Protein AF-A0A9D4PTU8-F1 (afdb_monomer_lite)

Secondary structure (DSSP, 8-state):
-PPPHHHHHHHHHHHHHHHHHHHHHHHHHHHHHHHT--S-THHHHHHHHHHHHHHHHHHHHHHHHGGGS-----PPPPPPP---SSSPPPPHHHHHHHHT-GGGS------HHHHHHHHHHHHHHS-HHHHHHHHHHHHHHHHHHHHHHHHHHHHHHHHHHHHTT------

Structure (mmCIF, N/CA/C/O backbone):
data_AF-A0A9D4PTU8-F1
#
_entry.id   AF-A0A9D4PTU8-F1
#
loop_
_atom_site.group_PDB
_atom_site.id
_atom_site.type_symbol
_atom_site.label_atom_id
_atom_site.label_alt_id
_atom_site.label_comp_id
_atom_site.label_asym_id
_atom_site.label_entity_id
_atom_site.label_seq_id
_atom_site.pdbx_PDB_ins_code
_atom_site.Cartn_x
_atom_site.Cartn_y
_atom_site.Cartn_z
_atom_site.occupancy
_atom_site.B_iso_or_equiv
_atom_site.auth_seq_id
_atom_site.auth_comp_id
_atom_site.auth_asym_id
_atom_site.auth_atom_id
_atom_site.pdbx_PDB_model_num
ATOM 1 N N . MET A 1 1 ? 5.709 -5.882 26.040 1.00 72.62 1 MET A N 1
ATOM 2 C CA . MET A 1 1 ? 4.419 -5.420 25.478 1.00 72.62 1 MET A CA 1
ATOM 3 C C . MET A 1 1 ? 4.180 -6.126 24.149 1.00 72.62 1 MET A C 1
ATOM 5 O O . MET A 1 1 ? 5.014 -5.987 23.265 1.00 72.62 1 MET A O 1
ATOM 9 N N . GLN A 1 2 ? 3.115 -6.921 24.002 1.00 77.25 2 GLN A N 1
ATOM 10 C CA . GLN A 1 2 ? 2.772 -7.524 22.704 1.00 77.25 2 GLN A CA 1
ATOM 11 C C . GLN A 1 2 ? 1.903 -6.552 21.884 1.00 77.25 2 GLN A C 1
ATOM 13 O O . GLN A 1 2 ? 0.971 -5.969 22.442 1.00 77.25 2 GLN A O 1
ATOM 18 N N . PRO A 1 3 ? 2.185 -6.347 20.584 1.00 81.12 3 PRO A N 1
ATOM 19 C CA . PRO A 1 3 ? 1.407 -5.442 19.745 1.00 81.12 3 PRO A CA 1
ATOM 20 C C . PRO A 1 3 ? -0.023 -5.956 19.554 1.00 81.12 3 PRO A C 1
ATOM 22 O O . PRO A 1 3 ? -0.264 -7.154 19.401 1.00 81.12 3 PRO A O 1
ATOM 25 N N . THR A 1 4 ? -0.990 -5.038 19.516 1.00 82.69 4 THR A N 1
ATOM 26 C CA . THR A 1 4 ? -2.383 -5.401 19.230 1.00 82.69 4 THR A CA 1
ATOM 27 C C . THR A 1 4 ? -2.529 -5.890 17.786 1.00 82.69 4 THR A C 1
ATOM 29 O O . THR A 1 4 ? -1.869 -5.401 16.869 1.00 82.69 4 THR A O 1
ATOM 32 N N . VAL A 1 5 ? -3.465 -6.811 17.536 1.00 77.12 5 VAL A N 1
ATOM 33 C CA . VAL A 1 5 ? -3.723 -7.365 16.188 1.00 77.12 5 VAL A CA 1
ATOM 34 C C . VAL A 1 5 ? -4.048 -6.268 15.162 1.00 77.12 5 VAL A C 1
ATOM 36 O O . VAL A 1 5 ? -3.687 -6.364 13.985 1.00 77.12 5 VAL A O 1
ATOM 39 N N . GLY A 1 6 ? -4.736 -5.208 15.597 1.00 76.38 6 GLY A N 1
ATOM 40 C CA . GLY A 1 6 ? -5.038 -4.047 14.759 1.00 76.38 6 GLY A CA 1
ATOM 41 C C . GLY A 1 6 ? -3.778 -3.297 14.328 1.00 76.38 6 GLY A C 1
ATOM 42 O O . GLY A 1 6 ? -3.645 -2.965 13.147 1.00 76.38 6 GLY A O 1
ATOM 43 N N . HIS A 1 7 ? -2.844 -3.095 15.260 1.00 78.38 7 HIS A N 1
ATOM 44 C CA . HIS A 1 7 ? -1.547 -2.488 14.989 1.00 78.38 7 HIS A CA 1
ATOM 45 C C . HIS A 1 7 ? -0.739 -3.341 14.004 1.00 78.38 7 HIS A C 1
ATOM 47 O O . HIS A 1 7 ? -0.343 -2.840 12.955 1.00 78.38 7 HIS A O 1
ATOM 53 N N . THR A 1 8 ? -0.622 -4.651 14.241 1.00 81.31 8 THR A N 1
ATOM 54 C CA . THR A 1 8 ? 0.068 -5.574 13.325 1.00 81.31 8 THR A CA 1
ATOM 55 C C . THR A 1 8 ? -0.488 -5.504 11.903 1.00 81.31 8 THR A C 1
ATOM 57 O O . THR A 1 8 ? 0.277 -5.385 10.953 1.00 81.31 8 THR A O 1
ATOM 60 N N . ARG A 1 9 ? -1.815 -5.511 11.714 1.00 79.06 9 ARG A N 1
ATOM 61 C CA . ARG A 1 9 ? -2.430 -5.402 10.374 1.00 79.06 9 ARG A CA 1
ATOM 62 C C . ARG A 1 9 ? -2.140 -4.079 9.685 1.00 79.06 9 ARG A C 1
ATOM 64 O O . ARG A 1 9 ? -2.027 -4.037 8.461 1.00 79.06 9 ARG A O 1
ATOM 71 N N . ARG A 1 10 ? -2.115 -2.986 10.448 1.00 82.88 10 ARG A N 1
ATOM 72 C CA . ARG A 1 10 ? -1.738 -1.676 9.918 1.00 82.88 10 ARG A CA 1
ATOM 73 C C . ARG A 1 10 ? -0.292 -1.725 9.436 1.00 82.88 10 ARG A C 1
ATOM 75 O O . ARG A 1 10 ? -0.055 -1.380 8.288 1.00 82.88 10 ARG A O 1
ATOM 82 N N . VAL A 1 11 ? 0.612 -2.254 10.256 1.00 84.06 11 VAL A N 1
ATOM 83 C CA . VAL A 1 11 ? 2.026 -2.436 9.906 1.00 84.06 11 VAL A CA 1
ATOM 84 C C . VAL A 1 11 ? 2.188 -3.334 8.674 1.00 84.06 11 VAL A C 1
ATOM 86 O O . VAL A 1 11 ? 2.863 -2.940 7.738 1.00 84.06 11 VAL A O 1
ATOM 89 N N . CYS A 1 12 ? 1.491 -4.471 8.585 1.00 85.00 12 CYS A N 1
ATOM 90 C CA . CYS A 1 12 ? 1.542 -5.350 7.407 1.00 85.00 12 CYS A CA 1
ATOM 91 C C . CYS A 1 12 ? 1.089 -4.636 6.126 1.00 85.00 12 CYS A C 1
ATOM 93 O O . CYS A 1 12 ? 1.689 -4.816 5.072 1.00 85.00 12 CYS A O 1
ATOM 95 N N . ARG A 1 13 ? 0.021 -3.828 6.207 1.00 85.81 13 ARG A N 1
ATOM 96 C CA . ARG A 1 13 ? -0.439 -3.021 5.069 1.00 85.81 13 ARG A CA 1
ATOM 97 C C . ARG A 1 13 ? 0.587 -1.965 4.679 1.00 85.81 13 ARG A C 1
ATOM 99 O O . ARG A 1 13 ? 0.811 -1.800 3.491 1.00 85.81 13 ARG A O 1
ATOM 106 N N . ILE A 1 14 ? 1.208 -1.301 5.654 1.00 86.06 14 ILE A N 1
ATOM 107 C CA . ILE A 1 14 ? 2.283 -0.332 5.409 1.00 86.06 14 ILE A CA 1
ATOM 108 C C . ILE A 1 14 ? 3.448 -1.024 4.700 1.00 86.06 14 ILE A C 1
ATOM 110 O O . ILE A 1 14 ? 3.813 -0.597 3.617 1.00 86.06 14 ILE A O 1
ATOM 114 N N . ILE A 1 15 ? 3.942 -2.144 5.235 1.00 85.75 15 ILE A N 1
ATOM 115 C CA . ILE A 1 15 ? 5.048 -2.908 4.638 1.00 85.75 15 ILE A CA 1
ATOM 116 C C . ILE A 1 15 ? 4.702 -3.362 3.216 1.00 85.75 15 ILE A C 1
ATOM 118 O O . ILE A 1 15 ? 5.523 -3.235 2.315 1.00 85.75 15 ILE A O 1
ATOM 122 N N . ARG A 1 16 ? 3.484 -3.870 2.978 1.00 89.00 16 ARG A N 1
ATOM 123 C CA . ARG A 1 16 ? 3.066 -4.280 1.628 1.00 89.00 16 ARG A CA 1
ATOM 124 C C . ARG A 1 16 ? 3.000 -3.094 0.668 1.00 89.00 16 ARG A C 1
ATOM 126 O O . ARG A 1 16 ? 3.432 -3.222 -0.473 1.00 89.00 16 ARG A O 1
ATOM 133 N N . SER A 1 17 ? 2.439 -1.969 1.104 1.00 90.00 17 SER A N 1
ATOM 134 C CA . SER A 1 17 ? 2.387 -0.750 0.293 1.00 90.00 17 SER A CA 1
ATOM 135 C C . SER A 1 17 ? 3.787 -0.239 -0.034 1.00 90.00 17 SER A C 1
ATOM 137 O O . SER A 1 17 ? 4.033 0.106 -1.184 1.00 90.00 17 SER A O 1
ATOM 139 N N . GLU A 1 18 ? 4.691 -0.263 0.942 1.00 89.62 18 GLU A N 1
ATOM 140 C CA . GLU A 1 18 ? 6.086 0.149 0.792 1.00 89.62 18 GLU A CA 1
ATOM 141 C C . GLU A 1 18 ? 6.828 -0.747 -0.200 1.00 89.62 18 GLU A C 1
ATOM 143 O O . GLU A 1 18 ? 7.437 -0.267 -1.148 1.00 89.62 18 GLU A O 1
ATOM 148 N N . LEU A 1 19 ? 6.677 -2.066 -0.072 1.00 88.19 19 LEU A N 1
ATOM 149 C CA . LEU A 1 19 ? 7.255 -3.026 -1.009 1.00 88.19 19 LEU A CA 1
ATOM 150 C C . LEU A 1 19 ? 6.762 -2.788 -2.446 1.00 88.19 19 LEU A C 1
ATOM 152 O O . LEU A 1 19 ? 7.547 -2.788 -3.392 1.00 88.19 19 LEU A O 1
ATOM 156 N N . LEU A 1 20 ? 5.458 -2.556 -2.629 1.00 89.06 20 LEU A N 1
ATOM 157 C CA . LEU A 1 20 ? 4.896 -2.249 -3.948 1.00 89.06 20 LEU A CA 1
ATOM 158 C C . LEU A 1 20 ? 5.373 -0.899 -4.488 1.00 89.06 20 LEU A C 1
ATOM 160 O O . LEU A 1 20 ? 5.488 -0.738 -5.703 1.00 89.06 20 LEU A O 1
ATOM 164 N N . TRP A 1 21 ? 5.607 0.074 -3.612 1.00 94.19 21 TRP A N 1
ATOM 165 C CA . TRP A 1 21 ? 6.172 1.362 -3.983 1.00 94.19 21 TRP A CA 1
ATOM 166 C C . TRP A 1 21 ? 7.623 1.199 -4.459 1.00 94.19 21 TRP A C 1
ATOM 168 O O . TRP A 1 21 ? 7.938 1.629 -5.567 1.00 94.19 21 TRP A O 1
ATOM 178 N N . GLN A 1 22 ? 8.450 0.442 -3.733 1.00 88.56 22 GLN A N 1
ATOM 179 C CA . GLN A 1 22 ? 9.823 0.114 -4.136 1.00 88.56 22 GLN A CA 1
ATOM 180 C C . GLN A 1 22 ? 9.882 -0.566 -5.512 1.00 88.56 22 GLN A C 1
ATOM 182 O O . GLN A 1 22 ? 10.710 -0.204 -6.347 1.00 88.56 22 GLN A O 1
ATOM 187 N N . VAL A 1 23 ? 8.969 -1.505 -5.794 1.00 91.12 23 VAL A N 1
ATOM 188 C CA . VAL A 1 23 ? 8.867 -2.149 -7.117 1.00 91.12 23 VAL A CA 1
ATOM 189 C C . VAL A 1 23 ? 8.557 -1.135 -8.218 1.00 91.12 23 VAL A C 1
ATOM 191 O O . VAL A 1 23 ? 9.156 -1.202 -9.291 1.00 91.12 23 VAL A O 1
ATOM 194 N N . ARG A 1 24 ? 7.642 -0.184 -7.984 1.00 94.31 24 ARG A N 1
ATOM 195 C CA . ARG A 1 24 ? 7.340 0.872 -8.968 1.00 94.31 24 ARG A CA 1
ATOM 196 C C . ARG A 1 24 ? 8.554 1.753 -9.217 1.00 94.31 24 ARG A C 1
ATOM 198 O O . ARG A 1 24 ? 8.937 1.912 -10.369 1.00 94.31 24 ARG A O 1
ATOM 205 N N . CYS A 1 25 ? 9.203 2.226 -8.155 1.00 91.62 25 CYS A N 1
ATOM 206 C CA . CYS A 1 25 ? 10.420 3.019 -8.276 1.00 91.62 25 CYS A CA 1
ATOM 207 C C . CYS A 1 25 ? 11.492 2.266 -9.061 1.00 91.62 25 CYS A C 1
ATOM 209 O O . CYS A 1 25 ? 12.077 2.826 -9.983 1.00 91.62 25 CYS A O 1
ATOM 211 N N . PHE A 1 26 ? 11.722 0.987 -8.769 1.00 89.31 26 PHE A N 1
ATOM 212 C CA . PHE A 1 26 ? 12.659 0.167 -9.533 1.00 89.31 26 PHE A CA 1
ATOM 213 C C . PHE A 1 26 ? 12.295 0.105 -11.026 1.00 89.31 26 PHE A C 1
ATOM 215 O O . PHE A 1 26 ? 13.160 0.303 -11.878 1.00 89.31 26 PHE A O 1
ATOM 222 N N . LYS A 1 27 ? 11.016 -0.097 -11.362 1.00 93.00 27 LYS A N 1
ATOM 223 C CA . LYS A 1 27 ? 10.540 -0.101 -12.755 1.00 93.00 27 LYS A CA 1
ATOM 224 C C . LYS A 1 27 ? 10.722 1.246 -13.453 1.00 93.00 27 LYS A C 1
ATOM 226 O O . LYS A 1 27 ? 11.040 1.254 -14.643 1.00 93.00 27 LYS A O 1
ATOM 231 N N . ASP A 1 28 ? 10.560 2.356 -12.740 1.00 94.50 28 ASP A N 1
ATOM 232 C CA . ASP A 1 28 ? 10.799 3.699 -13.276 1.00 94.50 28 ASP A CA 1
ATOM 233 C C . ASP A 1 28 ? 12.288 3.919 -13.575 1.00 94.50 28 ASP A C 1
ATOM 235 O O . ASP A 1 28 ? 12.644 4.356 -14.671 1.00 94.50 28 ASP A O 1
ATO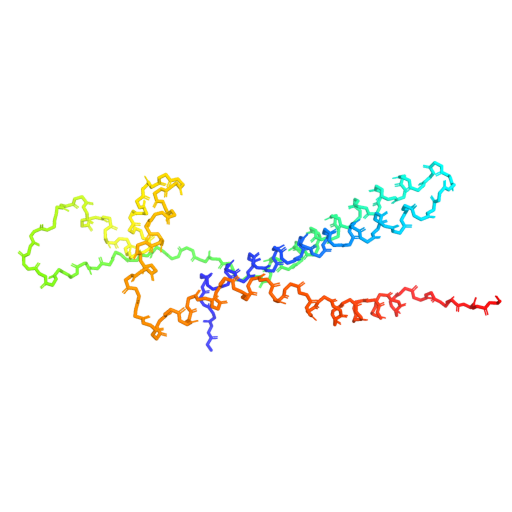M 239 N N . HIS A 1 29 ? 13.177 3.510 -12.665 1.00 90.25 29 HIS A N 1
ATOM 240 C CA . HIS A 1 29 ? 14.624 3.546 -12.899 1.00 90.25 29 HIS A CA 1
ATOM 241 C C . HIS A 1 29 ? 15.032 2.649 -14.072 1.00 90.25 29 HIS A C 1
ATOM 243 O O . HIS A 1 29 ? 15.808 3.073 -14.929 1.00 90.25 29 HIS A O 1
ATOM 249 N N . LEU A 1 30 ? 14.473 1.437 -14.162 1.00 88.31 30 LEU A N 1
ATOM 250 C CA . LEU A 1 30 ? 14.693 0.547 -15.302 1.00 88.31 30 LEU A CA 1
ATOM 251 C C . LEU A 1 30 ? 14.230 1.180 -16.611 1.00 88.31 30 LEU A C 1
ATOM 253 O O . LEU A 1 30 ? 14.930 1.074 -17.616 1.00 88.31 30 LEU A O 1
ATOM 257 N N . ARG A 1 31 ? 13.077 1.854 -16.611 1.00 91.44 31 ARG A N 1
ATOM 258 C CA . ARG A 1 31 ? 12.551 2.543 -17.792 1.00 91.44 31 ARG A CA 1
ATOM 259 C C . ARG A 1 31 ? 13.511 3.637 -18.254 1.00 91.44 31 ARG A C 1
ATOM 261 O O . ARG A 1 31 ? 13.824 3.696 -19.441 1.00 91.44 31 ARG A O 1
ATOM 268 N N . ILE A 1 32 ? 14.020 4.454 -17.330 1.00 90.31 32 ILE A N 1
ATOM 269 C CA . ILE A 1 32 ? 15.016 5.494 -17.629 1.00 90.31 32 ILE A CA 1
ATOM 270 C C . ILE A 1 32 ? 16.304 4.858 -18.165 1.00 90.31 32 ILE A C 1
ATOM 272 O O . ILE A 1 32 ? 16.793 5.267 -19.217 1.00 90.31 32 ILE A O 1
ATOM 276 N N . ALA A 1 33 ? 16.829 3.829 -17.499 1.00 87.94 33 ALA A N 1
ATOM 277 C CA . ALA A 1 33 ? 18.052 3.147 -17.915 1.00 87.94 33 ALA A CA 1
ATOM 278 C C . ALA A 1 33 ? 17.925 2.513 -19.312 1.00 87.94 33 ALA A C 1
ATOM 280 O O . ALA A 1 33 ? 18.825 2.659 -20.138 1.00 87.94 33 ALA A O 1
ATOM 281 N N . CYS A 1 34 ? 16.792 1.869 -19.607 1.00 87.06 34 CYS A N 1
ATOM 282 C CA . CYS A 1 34 ? 16.529 1.271 -20.917 1.00 87.06 34 CYS A CA 1
ATOM 283 C C . CYS A 1 34 ? 16.321 2.332 -22.004 1.00 87.06 34 CYS A C 1
ATOM 285 O O . CYS A 1 34 ? 16.821 2.162 -23.108 1.00 87.06 34 CYS A O 1
ATOM 287 N N . SER A 1 35 ? 15.668 3.457 -21.688 1.00 86.38 35 SER A N 1
ATOM 288 C CA . SER A 1 35 ? 15.443 4.552 -22.649 1.00 86.38 35 SER A CA 1
ATOM 289 C C . SER A 1 35 ? 16.734 5.204 -23.160 1.00 86.38 35 SER A C 1
ATOM 291 O O . SER A 1 35 ? 16.743 5.814 -24.229 1.00 86.38 35 SER A O 1
ATOM 293 N N . ARG A 1 36 ? 17.839 5.063 -22.414 1.00 86.56 36 ARG A N 1
ATOM 294 C CA . ARG A 1 36 ? 19.163 5.561 -22.812 1.00 86.56 36 ARG A CA 1
ATOM 295 C C . ARG A 1 36 ? 19.847 4.666 -23.849 1.00 86.56 36 ARG A C 1
ATOM 297 O O . ARG A 1 36 ? 20.713 5.151 -24.570 1.00 86.56 36 ARG A O 1
ATOM 304 N N . LYS A 1 37 ? 19.460 3.391 -23.960 1.00 81.44 37 LYS A N 1
ATOM 305 C CA . LYS A 1 37 ? 19.966 2.470 -24.986 1.00 81.44 37 LYS A CA 1
ATOM 306 C C . LYS A 1 37 ? 19.122 2.640 -26.251 1.00 81.44 37 LYS A C 1
ATOM 308 O O . LYS A 1 37 ? 18.128 1.949 -26.438 1.00 81.44 37 LYS A O 1
ATOM 313 N N . LYS A 1 38 ? 19.477 3.623 -27.083 1.00 64.06 38 LYS A N 1
ATOM 314 C CA . LYS A 1 38 ? 18.698 4.002 -28.275 1.00 64.06 38 LYS A CA 1
ATOM 315 C C . LYS A 1 38 ? 18.788 3.017 -29.452 1.00 64.06 38 LYS A C 1
ATOM 317 O O . LYS A 1 38 ? 18.010 3.165 -30.387 1.00 64.06 38 LYS A O 1
ATOM 322 N N . GLU A 1 39 ? 19.652 2.003 -29.411 1.00 69.94 39 GLU A N 1
ATOM 323 C CA . GLU A 1 39 ? 19.875 1.098 -30.549 1.00 69.94 39 GLU A CA 1
ATOM 324 C C . GLU A 1 39 ? 19.707 -0.378 -30.152 1.00 69.94 39 GLU A C 1
ATOM 326 O O . GLU A 1 39 ? 20.451 -0.904 -29.327 1.00 69.94 39 GLU A O 1
ATOM 331 N N . GLY A 1 40 ? 18.693 -1.034 -30.734 1.00 71.69 40 GLY A N 1
ATOM 332 C CA . GLY A 1 40 ? 18.420 -2.476 -30.630 1.00 71.69 40 GLY A CA 1
ATOM 333 C C . GLY A 1 40 ? 16.976 -2.805 -30.224 1.00 71.69 40 GLY A C 1
ATOM 334 O O . GLY A 1 40 ? 16.458 -2.249 -29.265 1.00 71.69 40 GLY A O 1
ATOM 335 N N . GLN A 1 41 ? 16.301 -3.732 -30.915 1.00 77.06 41 GLN A N 1
ATOM 336 C CA . GLN A 1 41 ? 14.949 -4.195 -30.535 1.00 77.06 41 GLN A CA 1
ATOM 337 C C . GLN A 1 41 ? 14.916 -4.948 -29.185 1.00 77.06 41 GLN A C 1
ATOM 339 O O . GLN A 1 41 ? 13.853 -5.084 -28.574 1.00 77.06 41 GLN A O 1
ATOM 344 N N . ASP A 1 42 ? 16.070 -5.392 -28.682 1.00 84.69 42 ASP A N 1
ATOM 345 C CA . ASP A 1 42 ? 16.152 -6.282 -27.521 1.00 84.69 42 ASP A CA 1
ATOM 346 C C . ASP A 1 42 ? 15.905 -5.600 -26.167 1.00 84.69 42 ASP A C 1
ATOM 348 O O . ASP A 1 42 ? 15.480 -6.265 -25.219 1.00 84.69 42 ASP A O 1
ATOM 352 N N . TRP A 1 43 ? 16.079 -4.275 -26.044 1.00 87.31 43 TRP A N 1
ATOM 353 C CA . TRP A 1 43 ? 15.914 -3.599 -24.745 1.00 87.31 43 TRP A CA 1
ATOM 354 C C . TRP A 1 43 ? 14.484 -3.711 -24.208 1.00 87.31 43 TRP A C 1
ATOM 356 O O . TRP A 1 43 ? 14.283 -3.825 -22.998 1.00 87.31 43 TRP A O 1
ATOM 366 N N . HIS A 1 44 ? 13.482 -3.716 -25.093 1.00 89.06 44 HIS A N 1
ATOM 367 C CA . HIS A 1 44 ? 12.082 -3.822 -24.690 1.00 89.06 44 HIS A CA 1
ATOM 368 C C . HIS A 1 44 ? 11.781 -5.212 -24.112 1.00 89.06 44 HIS A C 1
ATOM 370 O O . HIS A 1 44 ? 11.020 -5.343 -23.147 1.00 89.06 44 HIS A O 1
ATOM 376 N N . ARG A 1 45 ? 12.412 -6.256 -24.667 1.00 90.75 45 ARG A N 1
ATOM 377 C CA . ARG A 1 45 ? 12.321 -7.622 -24.144 1.00 90.75 45 ARG A CA 1
ATOM 378 C C . ARG A 1 45 ? 12.975 -7.716 -22.768 1.00 90.75 45 ARG A C 1
ATOM 380 O O . ARG A 1 45 ? 12.311 -8.156 -21.831 1.00 90.75 45 ARG A O 1
ATOM 387 N N . SER A 1 46 ? 14.211 -7.232 -22.623 1.00 89.62 46 SER A N 1
ATOM 388 C CA . SER A 1 46 ? 14.920 -7.237 -21.336 1.00 89.62 46 SER A CA 1
ATOM 389 C C . SER A 1 46 ? 14.179 -6.437 -20.262 1.00 89.62 46 SER A C 1
ATOM 391 O O . SER A 1 46 ? 14.016 -6.919 -19.145 1.00 89.62 46 SER A O 1
ATOM 393 N N . TYR A 1 47 ? 13.645 -5.258 -20.601 1.00 92.50 47 TYR A N 1
ATOM 394 C CA . TYR A 1 47 ? 12.825 -4.456 -19.689 1.00 92.50 47 TYR A CA 1
ATOM 395 C C . TYR A 1 47 ? 11.608 -5.238 -19.186 1.00 92.50 47 TYR A C 1
ATOM 397 O O . TYR A 1 47 ? 11.372 -5.313 -17.979 1.00 92.50 47 TYR A O 1
ATOM 405 N N . ARG A 1 48 ? 10.850 -5.867 -20.096 1.00 94.56 48 ARG A N 1
ATOM 406 C CA . ARG A 1 48 ? 9.667 -6.658 -19.735 1.00 94.56 48 ARG A CA 1
ATOM 407 C C . ARG A 1 48 ? 10.036 -7.851 -18.850 1.00 94.56 48 ARG A C 1
ATOM 409 O O . ARG A 1 48 ? 9.325 -8.121 -17.881 1.00 94.56 48 ARG A O 1
ATOM 416 N N . GLU A 1 49 ? 11.127 -8.546 -19.161 1.00 95.19 49 GLU A N 1
ATOM 417 C CA . GLU A 1 49 ? 11.636 -9.653 -18.348 1.00 95.19 49 GLU A CA 1
ATOM 418 C C . GLU A 1 49 ? 12.028 -9.175 -16.940 1.00 95.19 49 GLU A C 1
ATOM 420 O O . GLU A 1 49 ? 11.579 -9.759 -15.956 1.00 95.19 49 GLU A O 1
ATOM 425 N N . TRP A 1 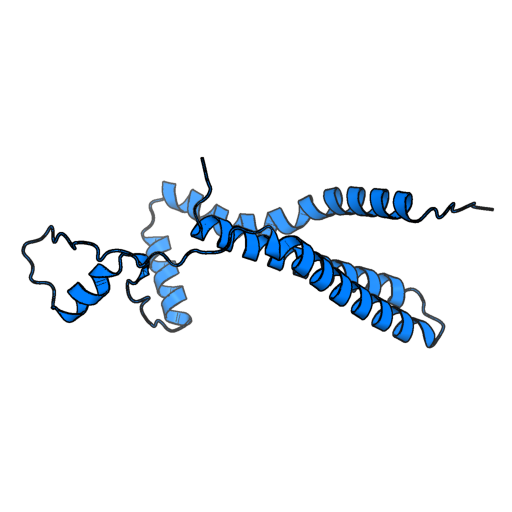50 ? 12.746 -8.057 -16.807 1.00 93.44 50 TRP A N 1
ATOM 426 C CA . TRP A 1 50 ? 13.100 -7.488 -15.500 1.00 93.44 50 TRP A CA 1
ATOM 427 C C . TRP A 1 50 ? 11.891 -6.984 -14.704 1.00 93.44 50 TRP A C 1
ATOM 429 O O . TRP A 1 50 ? 11.825 -7.167 -13.484 1.00 93.44 50 TRP A O 1
ATOM 439 N N . CYS A 1 51 ? 10.890 -6.398 -15.366 1.00 94.69 51 CYS A N 1
ATOM 440 C CA . CYS A 1 51 ? 9.625 -6.052 -14.718 1.00 94.69 51 CYS A CA 1
ATOM 441 C C . CYS A 1 51 ? 8.919 -7.299 -14.173 1.00 94.69 51 CYS A C 1
ATOM 443 O O . CYS A 1 51 ? 8.469 -7.291 -13.031 1.00 94.69 51 CYS A O 1
ATOM 445 N N . LYS A 1 52 ? 8.874 -8.385 -14.952 1.00 96.44 52 LYS A N 1
ATOM 446 C CA . LYS A 1 52 ? 8.278 -9.654 -14.518 1.00 96.44 52 LYS A CA 1
ATOM 447 C C . LYS A 1 52 ? 9.035 -10.254 -13.330 1.00 96.44 52 LYS A C 1
ATOM 449 O O . LYS A 1 52 ? 8.409 -10.691 -12.366 1.00 96.44 52 LYS A O 1
ATOM 454 N N . THR A 1 53 ? 10.366 -10.244 -13.377 1.00 94.25 53 THR A N 1
ATOM 455 C CA . THR A 1 53 ? 11.216 -10.748 -12.291 1.00 94.25 53 THR A CA 1
ATOM 456 C C . THR A 1 53 ? 11.049 -9.930 -11.013 1.00 94.25 53 THR A C 1
ATOM 458 O O . THR A 1 53 ? 10.953 -10.516 -9.937 1.00 94.25 53 THR A O 1
ATOM 461 N N . SER A 1 54 ? 10.954 -8.599 -11.099 1.00 91.06 54 SER A N 1
ATOM 462 C CA . SER A 1 54 ? 10.744 -7.754 -9.912 1.00 91.06 54 SER A CA 1
ATOM 463 C C . SER A 1 54 ? 9.376 -7.978 -9.262 1.00 91.06 54 SER A C 1
ATOM 465 O O . SER A 1 54 ? 9.313 -8.121 -8.042 1.00 91.06 54 SER A O 1
ATOM 467 N N . ASP A 1 55 ? 8.307 -8.119 -10.052 1.00 91.56 55 ASP A N 1
ATOM 468 C CA . ASP A 1 55 ? 6.977 -8.465 -9.530 1.00 91.56 55 ASP A CA 1
ATOM 469 C C . ASP A 1 55 ? 6.970 -9.837 -8.842 1.00 91.56 55 ASP A C 1
ATOM 471 O O . ASP A 1 55 ? 6.474 -9.979 -7.721 1.00 91.56 55 ASP A O 1
ATOM 475 N N . ALA A 1 56 ? 7.561 -10.848 -9.488 1.00 94.50 56 ALA A N 1
ATOM 476 C CA . ALA A 1 56 ? 7.644 -12.198 -8.939 1.00 94.50 56 ALA A CA 1
ATOM 477 C C . ALA A 1 56 ? 8.479 -12.247 -7.650 1.00 94.50 56 ALA A C 1
ATOM 479 O O . ALA A 1 56 ? 8.096 -12.917 -6.691 1.00 94.50 56 ALA A O 1
ATOM 480 N N . THR A 1 57 ? 9.589 -11.506 -7.604 1.00 91.12 57 THR A N 1
ATOM 481 C CA . THR A 1 57 ? 10.468 -11.429 -6.429 1.00 91.12 57 THR A CA 1
ATOM 482 C C . THR A 1 57 ? 9.762 -10.750 -5.262 1.00 91.12 57 THR A C 1
ATOM 484 O O . THR A 1 57 ? 9.799 -11.264 -4.147 1.00 91.12 57 THR A O 1
ATOM 487 N N . ALA A 1 58 ? 9.068 -9.634 -5.502 1.00 88.12 58 ALA A N 1
ATOM 488 C CA . ALA A 1 58 ? 8.325 -8.933 -4.461 1.00 88.12 58 ALA A CA 1
ATOM 489 C C . ALA A 1 58 ? 7.203 -9.800 -3.871 1.00 88.12 58 ALA A C 1
ATOM 491 O O . ALA A 1 58 ? 7.056 -9.884 -2.652 1.00 88.12 58 ALA A O 1
ATOM 492 N N . GLU A 1 59 ? 6.444 -10.504 -4.712 1.00 90.00 59 GLU A N 1
ATOM 493 C CA . GLU A 1 59 ? 5.412 -11.425 -4.228 1.00 90.00 59 GLU A CA 1
ATOM 494 C C . GLU A 1 59 ? 6.026 -12.639 -3.507 1.00 90.00 59 GLU A C 1
ATOM 496 O O . GLU A 1 59 ? 5.501 -13.078 -2.483 1.00 90.00 59 GLU A O 1
ATOM 501 N N . GLY A 1 60 ? 7.169 -13.149 -3.976 1.00 92.00 60 GLY A N 1
ATOM 502 C CA . GLY A 1 60 ? 7.936 -14.194 -3.295 1.00 92.00 60 GLY A CA 1
ATOM 503 C C . GLY A 1 60 ? 8.379 -13.772 -1.892 1.00 92.00 60 GLY A C 1
ATOM 504 O O . GLY A 1 60 ? 8.092 -14.469 -0.920 1.00 92.00 60 GLY A O 1
ATOM 505 N N . LEU A 1 61 ? 8.987 -12.591 -1.763 1.00 84.12 61 LEU A N 1
ATOM 506 C CA . LEU A 1 61 ? 9.365 -12.005 -0.474 1.00 84.12 61 LEU A CA 1
ATOM 507 C C . LEU A 1 61 ? 8.148 -11.825 0.435 1.00 84.12 61 LEU A C 1
ATOM 509 O O . LEU A 1 61 ? 8.198 -12.172 1.615 1.00 84.12 61 LEU A O 1
ATOM 513 N N . TRP A 1 62 ? 7.025 -11.352 -0.110 1.00 88.81 62 TRP A N 1
ATOM 514 C CA . TRP A 1 62 ? 5.796 -11.221 0.664 1.00 88.81 62 TRP A CA 1
ATOM 515 C C . TRP A 1 62 ? 5.300 -12.569 1.202 1.00 88.81 62 TRP A C 1
ATOM 517 O O . TRP A 1 62 ? 4.905 -12.656 2.366 1.00 88.81 62 TRP A O 1
ATOM 527 N N . ARG A 1 63 ? 5.358 -13.638 0.398 1.00 91.12 63 ARG A N 1
ATOM 528 C CA . ARG A 1 63 ? 4.999 -15.000 0.828 1.00 91.12 63 ARG A CA 1
ATOM 529 C C . ARG A 1 63 ? 5.932 -15.556 1.898 1.00 91.12 63 ARG A C 1
ATOM 531 O O . ARG A 1 63 ? 5.462 -16.327 2.725 1.00 91.12 63 ARG A O 1
ATOM 538 N N . VAL A 1 64 ? 7.206 -15.162 1.908 1.00 89.44 64 VAL A N 1
ATOM 539 C CA . VAL A 1 64 ? 8.159 -15.537 2.966 1.00 89.44 64 VAL A CA 1
ATOM 540 C C . VAL A 1 64 ? 7.864 -14.780 4.260 1.00 89.44 64 VAL A C 1
ATOM 542 O O . VAL A 1 64 ? 7.886 -15.370 5.331 1.00 89.44 64 VAL A O 1
ATOM 545 N N . VAL A 1 65 ? 7.532 -13.489 4.184 1.00 83.81 65 VAL A N 1
ATOM 546 C CA . VAL A 1 65 ? 7.274 -12.661 5.375 1.00 83.81 65 VAL A CA 1
ATOM 547 C C . VAL A 1 65 ? 5.909 -12.964 6.006 1.00 83.81 65 VAL A C 1
ATOM 549 O O . VAL A 1 65 ? 5.786 -12.991 7.230 1.00 83.81 65 VAL A O 1
ATOM 552 N N . MET A 1 66 ? 4.872 -13.217 5.199 1.00 84.31 66 MET A N 1
ATOM 553 C CA . MET A 1 66 ? 3.483 -13.358 5.663 1.00 84.31 66 MET A CA 1
ATOM 554 C C . MET A 1 66 ? 3.266 -14.411 6.772 1.00 84.31 66 MET A C 1
ATOM 556 O O . MET A 1 66 ? 2.546 -14.105 7.724 1.00 84.31 66 MET A O 1
ATOM 560 N N . PRO A 1 67 ? 3.855 -15.622 6.722 1.00 87.38 67 PRO A N 1
ATOM 561 C CA . PRO A 1 67 ? 3.670 -16.646 7.749 1.00 87.38 67 PRO A CA 1
ATOM 562 C C . PRO A 1 67 ? 4.196 -16.244 9.127 1.00 87.38 67 PRO A C 1
ATOM 564 O O . PRO A 1 67 ? 3.652 -16.698 10.133 1.00 87.38 67 PRO A O 1
ATOM 567 N N . HIS A 1 68 ? 5.220 -15.387 9.171 1.00 83.56 68 HIS A N 1
ATOM 568 C CA . HIS A 1 68 ? 5.804 -14.876 10.412 1.00 83.56 68 HIS A CA 1
ATOM 569 C C . HIS A 1 68 ? 4.983 -13.735 11.022 1.00 83.56 68 HIS A C 1
ATOM 571 O O . HIS A 1 68 ? 5.224 -13.332 12.160 1.00 83.56 68 HIS A O 1
ATOM 577 N N . LEU A 1 69 ? 3.990 -13.218 10.293 1.00 78.31 69 LEU A N 1
ATOM 578 C CA . LEU A 1 69 ? 3.105 -12.185 10.806 1.00 78.31 69 LEU A CA 1
ATOM 579 C C . LEU A 1 69 ? 2.048 -12.800 11.744 1.00 78.31 69 LEU A C 1
ATOM 581 O O . LEU A 1 69 ? 1.465 -13.844 11.435 1.00 78.31 69 LEU A O 1
ATOM 585 N N . PRO A 1 70 ? 1.745 -12.147 12.883 1.00 78.06 70 PRO A N 1
ATOM 586 C CA . PRO A 1 70 ? 0.745 -12.619 13.835 1.00 78.06 70 PRO A CA 1
ATOM 587 C C . PRO A 1 70 ? -0.606 -12.920 13.167 1.00 78.06 70 PRO A C 1
ATOM 589 O O . PRO A 1 70 ? -1.303 -12.023 12.678 1.00 78.06 70 PRO A O 1
ATOM 592 N N . LYS A 1 71 ? -1.011 -14.196 13.173 1.00 76.81 71 LYS A N 1
ATOM 593 C CA . LYS A 1 71 ? -2.321 -14.623 12.664 1.00 76.81 71 LYS A CA 1
ATOM 594 C C . LYS A 1 71 ? -3.415 -14.183 13.637 1.00 76.81 71 LYS A C 1
ATOM 596 O O . LYS A 1 71 ? -3.331 -14.411 14.843 1.00 76.81 71 LYS A O 1
ATOM 601 N N . ARG A 1 72 ? -4.484 -13.568 13.119 1.00 67.81 72 ARG A N 1
ATOM 602 C CA . ARG A 1 72 ? -5.647 -13.193 13.939 1.00 67.81 72 ARG A CA 1
ATOM 603 C C . ARG A 1 72 ? -6.339 -14.463 14.432 1.00 67.81 72 ARG A C 1
ATOM 605 O O . ARG A 1 72 ? -7.023 -15.116 13.650 1.00 67.81 72 ARG A O 1
ATOM 612 N N . LYS A 1 73 ? -6.284 -14.733 15.736 1.00 72.94 73 LYS A N 1
ATOM 613 C CA . LYS A 1 73 ? -7.360 -15.488 16.386 1.00 72.94 73 LYS A CA 1
ATOM 614 C C . LYS A 1 73 ? -8.574 -14.559 16.417 1.00 72.94 73 LYS A C 1
ATOM 616 O O . LYS A 1 73 ? -8.503 -13.467 16.979 1.00 72.94 73 LYS A O 1
ATOM 621 N N . LYS A 1 74 ? -9.652 -14.906 15.705 1.00 64.00 74 LYS A N 1
ATOM 622 C CA . LYS A 1 74 ? -10.929 -14.190 15.830 1.00 64.00 74 LYS A CA 1
ATOM 623 C C . LYS A 1 74 ? -11.495 -14.561 17.198 1.00 64.00 74 LYS A C 1
ATOM 625 O O . LYS A 1 74 ? -12.264 -15.505 17.300 1.00 64.00 74 LYS A O 1
ATOM 630 N N . THR A 1 75 ? -11.073 -13.874 18.251 1.00 66.69 75 THR A N 1
ATOM 631 C CA . THR A 1 75 ? -11.829 -13.919 19.496 1.00 66.69 75 THR A CA 1
ATOM 632 C C . THR A 1 75 ? -13.161 -13.219 19.228 1.00 66.69 75 THR A C 1
ATOM 634 O O . THR A 1 75 ? -13.141 -12.084 18.733 1.00 66.69 75 THR A O 1
ATOM 637 N N . PRO A 1 76 ? -14.307 -13.888 19.446 1.00 67.38 76 PRO A N 1
ATOM 638 C CA . PRO A 1 76 ? -15.593 -13.212 19.416 1.00 67.38 76 PRO A CA 1
ATOM 639 C C . PRO A 1 76 ? -15.521 -12.077 20.437 1.00 67.38 76 PRO A C 1
ATOM 641 O O . PRO A 1 76 ? -15.152 -12.280 21.596 1.00 67.38 76 PRO A O 1
ATOM 644 N N . GLN A 1 77 ? -15.734 -10.858 19.958 1.00 62.56 77 GLN A N 1
ATOM 645 C CA . GLN A 1 77 ? -15.711 -9.674 20.797 1.00 62.56 77 GLN A CA 1
ATOM 646 C C . GLN A 1 77 ? -16.951 -9.766 21.688 1.00 62.56 77 GLN A C 1
ATOM 648 O O . GLN A 1 77 ? -18.060 -9.827 21.164 1.00 62.56 77 GLN A O 1
ATOM 653 N N . LYS A 1 78 ? -16.759 -9.880 23.007 1.00 63.44 78 LYS A N 1
ATOM 654 C CA . LYS A 1 78 ? -17.871 -9.877 23.964 1.00 63.44 78 LYS A CA 1
ATOM 655 C C . LYS A 1 78 ? -18.641 -8.564 23.795 1.00 63.44 78 LYS A C 1
ATOM 657 O O . LYS A 1 78 ? -18.010 -7.517 23.644 1.00 63.44 78 LYS A O 1
ATOM 662 N N . GLU A 1 79 ? -19.965 -8.651 23.771 1.00 64.44 79 GLU A N 1
ATOM 663 C CA . GLU A 1 79 ? -20.875 -7.509 23.659 1.00 64.44 79 GLU A CA 1
ATOM 664 C C . GLU A 1 79 ? -20.516 -6.458 24.719 1.00 64.44 79 GLU A C 1
ATOM 666 O O . GLU A 1 79 ? -20.369 -6.778 25.900 1.00 64.44 79 GLU A O 1
ATOM 671 N N . GLY A 1 80 ? -20.279 -5.217 24.288 1.00 64.19 80 GLY A N 1
ATOM 672 C CA . GLY A 1 80 ? -20.000 -4.115 25.202 1.00 64.19 80 GLY A CA 1
ATOM 673 C C . GLY A 1 80 ? -21.300 -3.568 25.785 1.00 64.19 80 GLY A C 1
ATOM 674 O O . GLY A 1 80 ? -22.277 -3.398 25.059 1.00 64.19 80 GLY A O 1
ATOM 675 N N . GLN A 1 81 ? -21.315 -3.255 27.082 1.00 65.81 81 GLN A N 1
ATOM 676 C CA . GLN A 1 81 ? -22.444 -2.562 27.700 1.00 65.81 81 GLN A CA 1
ATOM 677 C C . GLN A 1 81 ? -22.384 -1.070 27.344 1.00 65.81 81 GLN A C 1
ATOM 679 O O . GLN A 1 81 ? -21.410 -0.385 27.658 1.00 65.81 81 GLN A O 1
ATOM 684 N N . VAL A 1 82 ? -23.423 -0.563 26.679 1.00 66.12 82 VAL A N 1
ATOM 685 C CA . VAL A 1 82 ? -23.567 0.866 26.379 1.00 66.12 82 VAL A CA 1
ATOM 686 C C . VAL A 1 82 ? -24.114 1.563 27.625 1.00 66.12 82 VAL A C 1
ATOM 688 O O . VAL A 1 82 ? -25.262 1.347 28.006 1.00 66.12 82 VAL A O 1
ATOM 691 N N . LEU A 1 83 ? -23.288 2.386 28.271 1.00 73.00 83 LEU A N 1
ATOM 692 C CA . LEU A 1 83 ? -23.710 3.270 29.359 1.00 73.00 83 LEU A CA 1
ATOM 693 C C . LEU A 1 83 ? -24.184 4.596 28.765 1.00 73.00 83 LEU A C 1
ATOM 695 O O . LEU A 1 83 ? -23.406 5.325 28.152 1.00 73.00 83 LEU A O 1
ATOM 699 N N . ASN A 1 84 ? -25.468 4.893 28.937 1.00 76.50 84 ASN A N 1
ATOM 700 C CA . ASN A 1 84 ? -26.051 6.157 28.518 1.00 76.50 84 ASN A CA 1
ATOM 701 C C . ASN A 1 84 ? -25.939 7.175 29.660 1.00 76.50 84 ASN A C 1
ATOM 703 O O . ASN A 1 84 ? -26.495 6.955 30.733 1.00 76.50 84 ASN A O 1
ATOM 707 N N . LEU A 1 85 ? -25.186 8.254 29.444 1.00 81.50 85 LEU A N 1
ATOM 708 C CA . LEU A 1 85 ? -24.902 9.262 30.475 1.00 81.50 85 LEU A CA 1
ATOM 709 C C . LEU A 1 85 ? -25.980 10.347 30.563 1.00 81.50 85 LEU A C 1
ATOM 711 O O . LEU A 1 85 ? -26.102 11.018 31.583 1.00 81.50 85 LEU A O 1
ATOM 715 N N . SER A 1 86 ? -26.765 10.521 29.504 1.00 76.62 86 SER A N 1
ATOM 716 C CA . SER A 1 86 ? -27.895 11.436 29.465 1.00 76.62 86 SER A CA 1
ATOM 717 C C . SER A 1 86 ? -29.168 10.601 29.491 1.00 76.62 86 SER A C 1
ATOM 719 O O . SER A 1 86 ? -29.342 9.722 28.655 1.00 76.62 86 SER A O 1
ATOM 721 N N . ASN A 1 87 ? -30.095 10.871 30.415 1.00 81.12 87 ASN A N 1
ATOM 722 C CA . ASN A 1 87 ? -31.388 10.166 30.541 1.00 81.12 87 ASN A CA 1
ATOM 723 C C . ASN A 1 87 ? -32.311 10.263 29.294 1.00 81.12 87 ASN A C 1
ATOM 725 O O . ASN A 1 87 ? -33.504 9.991 29.359 1.00 81.12 87 ASN A O 1
ATOM 729 N N . THR A 1 88 ? -31.785 10.669 28.143 1.00 84.88 88 THR A N 1
ATOM 730 C CA . THR A 1 88 ? -32.385 10.565 26.815 1.00 84.88 88 THR A CA 1
ATOM 731 C C . THR A 1 88 ? -32.540 9.111 26.384 1.00 84.88 88 THR A C 1
ATOM 733 O O . THR A 1 88 ? -31.572 8.355 26.397 1.00 84.88 88 THR A O 1
ATOM 736 N N . GLN A 1 89 ? -33.728 8.721 25.926 1.00 80.75 89 GLN A N 1
ATOM 737 C CA . GLN A 1 89 ? -33.934 7.394 25.349 1.00 80.75 89 GLN A CA 1
ATOM 738 C C . GLN A 1 89 ? -33.228 7.284 23.992 1.00 80.75 89 GLN A C 1
ATOM 740 O O . GLN A 1 89 ? -33.500 8.055 23.073 1.00 80.75 89 GLN A O 1
ATOM 745 N N . VAL A 1 90 ? -32.319 6.316 23.866 1.00 79.50 90 VAL A N 1
ATOM 746 C CA . VAL A 1 90 ? -31.679 5.970 22.592 1.00 79.50 90 VAL A CA 1
ATOM 747 C C . VAL A 1 90 ? -32.541 4.907 21.904 1.00 79.50 90 VAL A C 1
ATOM 749 O O . VAL A 1 90 ? -32.809 3.872 22.520 1.00 79.50 90 VAL A O 1
ATOM 752 N N . PRO A 1 91 ? -32.983 5.117 20.649 1.00 87.25 91 PRO A N 1
ATOM 753 C CA . PRO A 1 91 ? -33.760 4.114 19.930 1.00 87.25 91 PRO A CA 1
ATOM 754 C C . PRO A 1 91 ? -33.006 2.782 19.831 1.00 87.25 91 PRO A C 1
ATOM 756 O O . PRO A 1 91 ? -31.807 2.756 19.548 1.00 87.25 91 PRO A O 1
ATOM 759 N N . GLN A 1 92 ? -33.719 1.667 20.010 1.00 82.69 92 GLN A N 1
ATOM 760 C CA . GLN A 1 92 ? -33.137 0.323 20.143 1.00 82.69 92 GLN A CA 1
ATOM 761 C C . GLN A 1 92 ? -32.241 -0.090 18.960 1.00 82.69 92 GLN A C 1
ATOM 763 O O . GLN A 1 92 ? -31.242 -0.784 19.156 1.00 82.69 92 GLN A O 1
ATOM 768 N N . ALA A 1 93 ? -32.555 0.388 17.751 1.00 79.69 93 ALA A N 1
ATOM 769 C CA . ALA A 1 93 ? -31.738 0.181 16.556 1.00 79.69 93 ALA A CA 1
ATOM 770 C C . ALA A 1 93 ? -30.308 0.733 16.718 1.00 79.69 93 ALA A C 1
ATOM 772 O O . ALA A 1 93 ? -29.339 0.090 16.313 1.00 79.69 93 ALA A O 1
ATOM 773 N N . TYR A 1 94 ? -30.155 1.893 17.364 1.00 79.19 94 TYR A N 1
ATOM 774 C CA . TYR A 1 94 ? -28.845 2.480 17.637 1.00 79.19 94 TYR A CA 1
ATOM 775 C C . TYR A 1 94 ? -28.146 1.786 18.802 1.00 79.19 94 TYR A C 1
ATOM 777 O O . TYR A 1 94 ? -26.931 1.632 18.765 1.00 79.19 94 TYR A O 1
ATOM 785 N N . THR A 1 95 ? -28.882 1.298 19.800 1.00 80.00 95 THR A N 1
ATOM 786 C CA . THR A 1 95 ? -28.307 0.577 20.946 1.00 80.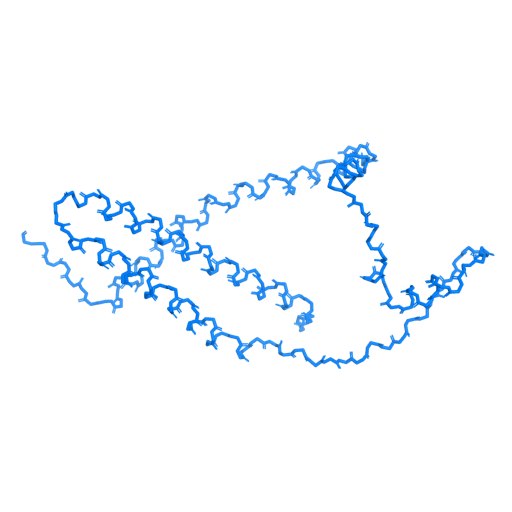00 95 THR A CA 1
ATOM 787 C C . THR A 1 95 ? -27.615 -0.718 20.517 1.00 80.00 95 THR A C 1
ATOM 789 O O . THR A 1 95 ? -26.494 -0.985 20.949 1.00 80.00 95 THR A O 1
ATOM 792 N N . GLN A 1 96 ? -28.235 -1.489 19.614 1.00 79.62 96 GLN A N 1
ATOM 793 C CA . GLN A 1 96 ? -27.629 -2.700 19.042 1.00 79.62 96 GLN A CA 1
ATOM 794 C C . GLN A 1 96 ? -26.357 -2.378 18.252 1.00 79.62 96 GLN A C 1
ATOM 796 O O . GLN A 1 96 ? -25.362 -3.091 18.347 1.00 79.62 96 GLN A O 1
ATOM 801 N N . LEU A 1 97 ? -26.364 -1.274 17.504 1.00 74.69 97 LEU A N 1
ATOM 802 C CA . LEU A 1 97 ? -25.213 -0.843 16.720 1.00 74.69 97 LEU A CA 1
ATOM 803 C C . LEU A 1 97 ? -24.055 -0.345 17.607 1.00 74.69 97 LEU A C 1
ATOM 805 O O . LEU A 1 97 ? -22.893 -0.683 17.378 1.00 74.69 97 LEU A O 1
ATOM 809 N N . LEU A 1 98 ? -24.374 0.426 18.647 1.00 76.19 98 LEU A N 1
ATOM 810 C CA . LEU A 1 98 ? -23.408 0.952 19.612 1.00 76.19 98 LEU A CA 1
ATOM 811 C C . LEU A 1 98 ? -22.769 -0.159 20.462 1.00 76.19 98 LEU A C 1
ATOM 813 O O . LEU A 1 98 ? -21.617 -0.010 20.872 1.00 76.19 98 LEU A O 1
ATOM 817 N N . ALA A 1 99 ? -23.452 -1.292 20.667 1.00 75.94 99 ALA A N 1
ATOM 818 C CA . ALA A 1 99 ? -22.919 -2.453 21.391 1.00 75.94 99 ALA A CA 1
ATOM 819 C C . ALA A 1 99 ? -21.701 -3.104 20.703 1.00 75.94 99 ALA A C 1
ATOM 821 O O . ALA A 1 99 ? -20.850 -3.699 21.370 1.00 75.94 99 ALA A O 1
ATOM 822 N N . PHE A 1 100 ? -21.556 -2.943 19.381 1.00 70.19 100 PHE A N 1
ATOM 823 C CA . PHE A 1 100 ? -20.360 -3.383 18.650 1.00 70.19 100 PHE A CA 1
ATOM 824 C C . PHE A 1 100 ? -19.136 -2.481 18.912 1.00 70.19 100 PHE A C 1
ATOM 826 O O . PHE A 1 100 ? -18.000 -2.837 18.577 1.00 70.19 100 PHE A O 1
ATOM 833 N N . GLY A 1 101 ? -19.344 -1.329 19.554 1.00 71.38 101 GLY A N 1
ATOM 834 C CA . GLY A 1 101 ? -18.319 -0.372 19.944 1.00 71.38 101 GLY A CA 1
ATOM 835 C C . GLY A 1 101 ? -18.085 0.745 18.918 1.00 71.38 101 GLY A C 1
ATOM 836 O O . GLY A 1 101 ? -18.600 0.712 17.800 1.00 71.38 101 GLY A O 1
ATOM 837 N N . PRO A 1 102 ? -17.235 1.731 19.256 1.00 64.81 102 PRO A N 1
ATOM 838 C CA . PRO A 1 102 ? -17.083 2.988 18.509 1.00 64.81 102 PRO A CA 1
ATOM 839 C C . PRO A 1 102 ? -16.559 2.818 17.076 1.00 64.81 102 PRO A C 1
ATOM 841 O O . PRO A 1 102 ? -16.671 3.713 16.247 1.00 64.81 102 PRO A O 1
ATOM 844 N N . LYS A 1 103 ? -15.991 1.651 16.757 1.00 62.97 103 LYS A N 1
ATOM 845 C CA . LYS A 1 103 ? -15.515 1.315 15.411 1.00 62.97 103 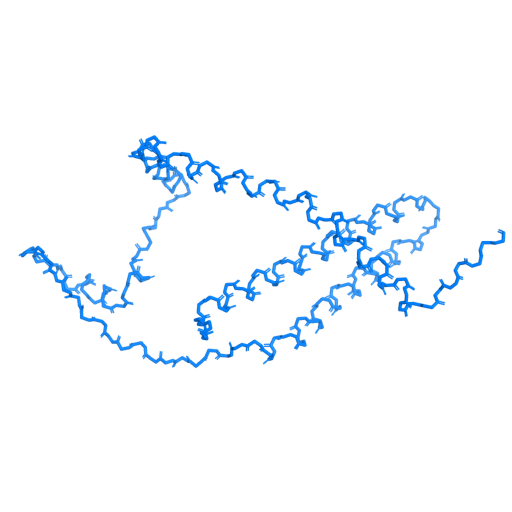LYS A CA 1
ATOM 846 C C . LYS A 1 103 ? -16.643 0.923 14.448 1.00 62.97 103 LYS A C 1
ATOM 848 O O . LYS A 1 103 ? -16.413 0.855 13.245 1.00 62.97 103 LYS A O 1
ATOM 853 N N . HIS A 1 104 ? -17.820 0.633 14.992 1.00 60.50 104 HIS A N 1
ATOM 854 C CA . HIS A 1 104 ? -19.027 0.260 14.266 1.00 60.50 104 HIS A CA 1
ATOM 855 C C . HIS A 1 104 ? -20.068 1.380 14.244 1.00 60.50 104 HIS A C 1
ATOM 857 O O . HIS A 1 104 ? -21.160 1.166 13.725 1.00 60.50 104 HIS A O 1
ATOM 863 N N . CYS A 1 105 ? -19.729 2.576 14.743 1.00 57.91 105 CYS A N 1
ATOM 864 C CA . CYS A 1 105 ? -20.489 3.774 14.420 1.00 57.91 105 CYS A CA 1
ATOM 865 C C . CYS A 1 105 ? -20.591 3.869 12.895 1.00 57.91 105 CYS A C 1
ATOM 867 O O . CYS A 1 105 ? -19.576 3.781 12.200 1.00 57.91 105 CYS A O 1
ATOM 869 N N . ILE A 1 106 ? -21.818 3.987 12.388 1.00 56.94 106 ILE A N 1
ATOM 870 C CA . ILE A 1 106 ? -22.091 4.147 10.962 1.00 56.94 106 ILE A CA 1
ATOM 871 C C . ILE A 1 106 ? -21.288 5.363 10.500 1.00 56.94 106 ILE A C 1
ATOM 873 O O . ILE A 1 106 ? -21.565 6.483 10.930 1.00 56.94 106 ILE A O 1
ATOM 877 N N . GLU A 1 107 ? -20.268 5.148 9.663 1.00 59.53 107 GLU A N 1
ATOM 878 C CA . GLU A 1 107 ? -19.677 6.259 8.925 1.00 59.53 107 GLU A CA 1
ATOM 879 C C . GLU A 1 107 ? -20.829 6.834 8.097 1.00 59.53 107 GLU A C 1
ATOM 881 O O . GLU A 1 107 ? -21.443 6.077 7.334 1.00 59.53 107 GLU A O 1
ATOM 886 N N . PRO A 1 108 ? -21.202 8.112 8.282 1.00 67.19 108 PRO A N 1
ATOM 887 C CA . PRO A 1 108 ? -22.289 8.676 7.509 1.00 67.19 108 PRO A CA 1
ATOM 888 C C . PRO A 1 108 ? -21.925 8.500 6.036 1.00 67.19 108 PRO A C 1
ATOM 890 O O . PRO A 1 108 ? -20.792 8.784 5.626 1.00 67.19 108 PRO A O 1
ATOM 893 N N . VAL A 1 109 ? -22.858 7.954 5.254 1.00 75.25 109 VAL A N 1
ATOM 894 C CA . VAL A 1 109 ? -22.678 7.756 3.814 1.00 75.25 109 VAL A CA 1
ATOM 895 C C . VAL A 1 109 ? -22.745 9.132 3.160 1.00 75.25 109 VAL A C 1
ATOM 897 O O . VAL A 1 109 ? -23.762 9.538 2.617 1.00 75.25 109 VAL A O 1
ATOM 900 N N . LEU A 1 110 ? -21.656 9.880 3.300 1.00 80.69 110 LEU A N 1
ATOM 901 C CA . LEU A 1 110 ? -21.485 11.210 2.750 1.00 80.69 110 LEU A CA 1
ATOM 902 C C . LEU A 1 110 ? -20.892 11.086 1.353 1.00 80.69 110 LEU A C 1
ATOM 904 O O . LEU A 1 110 ? -19.929 10.334 1.133 1.00 80.69 110 LEU A O 1
ATOM 908 N N . ASN A 1 111 ? -21.427 11.854 0.412 1.00 81.12 111 ASN A N 1
ATOM 909 C CA . ASN A 1 111 ? -20.821 11.985 -0.904 1.00 81.12 111 ASN A CA 1
ATOM 910 C C . ASN A 1 111 ? -19.438 12.670 -0.793 1.00 81.12 111 ASN A C 1
ATOM 912 O O . ASN A 1 111 ? -19.062 13.240 0.235 1.00 81.12 111 ASN A O 1
ATOM 916 N N . ARG A 1 112 ? -18.620 12.600 -1.851 1.00 68.94 112 ARG A N 1
ATOM 917 C CA . ARG A 1 112 ? -17.235 13.114 -1.809 1.00 68.94 112 ARG A CA 1
ATOM 918 C C . ARG A 1 112 ? -17.168 14.615 -1.487 1.00 68.94 112 ARG A C 1
ATOM 920 O O . ARG A 1 112 ? -16.224 15.040 -0.823 1.00 68.94 112 ARG A O 1
ATOM 927 N N . ALA A 1 113 ? -18.152 15.394 -1.939 1.00 81.69 113 ALA A N 1
ATOM 928 C CA . ALA A 1 113 ? -18.235 16.826 -1.667 1.00 81.69 113 ALA A CA 1
ATOM 929 C C . ALA A 1 113 ? -18.586 17.097 -0.195 1.00 81.69 113 ALA A C 1
ATOM 931 O O . ALA A 1 113 ? -17.951 17.935 0.440 1.00 81.69 113 ALA A O 1
ATOM 932 N N . GLU A 1 114 ? -19.516 16.332 0.371 1.00 71.12 114 GLU A N 1
ATOM 933 C CA . GLU A 1 114 ? -19.929 16.395 1.772 1.00 71.12 114 GLU A CA 1
ATOM 934 C C . GLU A 1 114 ? -18.798 15.996 2.712 1.00 71.12 114 GLU A C 1
ATOM 936 O O . GLU A 1 114 ? -18.526 16.727 3.655 1.00 71.12 114 GLU A O 1
ATOM 941 N N . LYS A 1 115 ? -18.053 14.918 2.422 1.00 77.69 115 LYS A N 1
ATOM 942 C CA . LYS A 1 115 ? -16.869 14.547 3.223 1.00 77.69 115 LYS A CA 1
ATOM 943 C C . LYS A 1 115 ? -15.864 15.697 3.309 1.00 77.69 115 LYS A C 1
ATOM 945 O O . LYS A 1 115 ? -15.296 15.962 4.368 1.00 77.69 115 LYS A O 1
ATOM 950 N N . LEU A 1 116 ? -15.660 16.395 2.193 1.00 73.25 116 LEU A N 1
ATOM 951 C CA . LEU A 1 116 ? -14.739 17.522 2.103 1.00 73.25 116 LEU A CA 1
ATOM 952 C C . LEU A 1 116 ? -15.294 18.775 2.802 1.00 73.25 116 LEU A C 1
ATOM 954 O O . LEU A 1 116 ? -14.540 19.498 3.453 1.00 73.25 116 LEU A O 1
ATOM 958 N N . ALA A 1 117 ? -16.606 19.006 2.724 1.00 80.12 117 ALA A N 1
ATOM 959 C CA . ALA A 1 117 ? -17.291 20.059 3.465 1.00 80.12 117 ALA A CA 1
ATOM 960 C C . ALA A 1 117 ? -17.213 19.821 4.981 1.00 80.12 117 ALA A C 1
ATOM 962 O O . ALA A 1 117 ? -16.802 20.719 5.710 1.00 80.12 117 ALA A O 1
ATOM 963 N N . THR A 1 118 ? -17.494 18.604 5.453 1.00 77.06 118 THR A N 1
ATOM 964 C CA . THR A 1 118 ? -17.379 18.222 6.866 1.00 77.06 118 THR A CA 1
ATOM 965 C C . THR A 1 118 ? -15.951 18.401 7.371 1.00 77.06 118 THR A C 1
ATOM 967 O O . THR A 1 118 ? -15.752 19.027 8.408 1.00 77.06 118 THR A O 1
ATOM 970 N N . ALA A 1 119 ? -14.943 17.941 6.619 1.00 77.50 119 ALA A N 1
ATOM 971 C CA . ALA A 1 119 ? -13.540 18.133 6.986 1.00 77.50 119 ALA A CA 1
ATOM 972 C C . ALA A 1 119 ? -13.166 19.623 7.109 1.00 77.50 119 ALA A C 1
ATOM 974 O O . ALA A 1 119 ? -12.479 20.014 8.054 1.00 77.50 119 ALA A O 1
ATOM 975 N N . ARG A 1 120 ? -13.658 20.475 6.197 1.00 81.69 120 ARG A N 1
ATOM 976 C CA . ARG A 1 120 ? -13.462 21.934 6.263 1.00 81.69 120 ARG A CA 1
ATOM 977 C C . ARG A 1 120 ? -14.159 22.557 7.470 1.00 81.69 120 ARG A C 1
ATOM 979 O O . ARG A 1 120 ? -13.566 23.412 8.119 1.00 81.69 120 ARG A O 1
ATOM 986 N N . THR A 1 121 ? -15.382 22.140 7.782 1.00 82.12 121 THR A N 1
ATOM 987 C CA . THR A 1 121 ? -16.128 22.638 8.946 1.00 82.12 121 THR A CA 1
ATOM 988 C C . THR A 1 121 ? -15.422 22.273 10.248 1.00 82.12 121 THR A C 1
ATOM 990 O O . THR A 1 121 ? -15.182 23.155 11.067 1.00 82.12 121 THR A O 1
ATOM 993 N N . VAL A 1 122 ? -14.990 21.016 10.397 1.00 77.62 122 VAL A N 1
ATOM 994 C CA . VAL A 1 122 ? -14.223 20.559 11.569 1.00 77.62 122 VAL A CA 1
ATOM 995 C C . VAL A 1 122 ? -12.903 21.324 11.686 1.00 77.62 122 VAL A C 1
ATOM 997 O O . VAL A 1 122 ? -12.565 21.819 12.756 1.00 77.62 122 VAL A O 1
ATOM 1000 N N . SER A 1 123 ? -12.184 21.513 10.576 1.00 73.94 123 SER A N 1
ATOM 1001 C CA . SER A 1 123 ? -10.931 22.279 10.569 1.00 73.94 123 SER A CA 1
ATOM 1002 C C . SER A 1 123 ? -11.118 23.759 10.927 1.00 73.94 123 SER A C 1
ATOM 1004 O O . SER A 1 123 ? -10.204 24.359 11.489 1.00 73.94 123 SER A O 1
ATOM 1006 N N . ARG A 1 124 ? -12.274 24.358 10.613 1.00 80.75 124 ARG A N 1
ATOM 1007 C CA . ARG A 1 124 ? -12.602 25.744 10.989 1.00 80.75 124 ARG A CA 1
ATOM 1008 C C . ARG A 1 124 ? -12.946 25.888 12.469 1.00 80.75 124 ARG A C 1
ATOM 1010 O O . ARG A 1 124 ? -12.701 26.951 13.025 1.00 80.75 124 ARG A O 1
ATOM 1017 N N . GLN A 1 125 ? -13.511 24.842 13.068 1.00 82.88 125 GLN A N 1
ATOM 1018 C CA . GLN A 1 125 ? -13.880 24.803 14.485 1.00 82.88 125 GLN A CA 1
ATOM 1019 C C . GLN A 1 125 ? -12.706 24.449 15.405 1.00 82.88 125 GLN A C 1
ATOM 1021 O O . GLN A 1 125 ? -12.798 24.682 16.605 1.00 82.88 125 GLN A O 1
ATOM 1026 N N . ALA A 1 126 ? -11.613 23.911 14.857 1.00 83.25 126 ALA A N 1
ATOM 1027 C CA . ALA A 1 126 ? -10.393 23.658 15.613 1.00 83.25 126 ALA A CA 1
ATOM 1028 C C . ALA A 1 126 ? -9.812 24.969 16.166 1.00 83.25 126 ALA A C 1
ATOM 1030 O O . ALA A 1 126 ? -9.790 25.994 15.478 1.00 83.25 126 ALA A O 1
ATOM 1031 N N . THR A 1 127 ? -9.317 24.927 17.398 1.00 88.81 127 THR A N 1
ATOM 1032 C CA . THR A 1 127 ? -8.622 26.063 18.020 1.00 88.81 127 THR A CA 1
ATOM 1033 C C . THR A 1 127 ? -7.285 26.332 17.321 1.00 88.81 127 THR A C 1
ATOM 1035 O O . THR A 1 127 ? -6.741 25.456 16.644 1.00 88.81 127 THR A O 1
ATOM 1038 N N . ASP A 1 128 ? -6.734 27.545 17.438 1.00 82.44 128 ASP A N 1
ATOM 1039 C CA . ASP A 1 128 ? -5.484 27.897 16.741 1.00 82.44 128 ASP A CA 1
ATOM 1040 C C . ASP A 1 128 ? -4.295 27.005 17.159 1.00 82.44 128 ASP A C 1
ATOM 1042 O O . ASP A 1 128 ? -3.479 26.637 16.308 1.00 82.44 128 ASP A O 1
ATOM 1046 N N . ASP A 1 129 ? -4.281 26.522 18.405 1.00 84.75 129 ASP A N 1
ATOM 1047 C CA . ASP A 1 129 ? -3.304 25.542 18.903 1.00 84.75 129 ASP A CA 1
ATOM 1048 C C . ASP A 1 129 ? -3.438 24.155 18.243 1.00 84.75 129 ASP A C 1
ATOM 1050 O O . ASP A 1 129 ? -2.454 23.435 18.041 1.00 84.75 129 ASP A O 1
ATOM 1054 N N . GLU A 1 130 ? -4.653 23.758 17.862 1.00 75.19 130 GLU A N 1
ATOM 1055 C CA . GLU A 1 130 ? -4.929 22.489 17.177 1.00 75.19 130 GLU A CA 1
ATOM 1056 C C . GLU A 1 130 ? -4.695 22.591 15.664 1.00 75.19 130 GLU A C 1
ATOM 1058 O O . GLU A 1 130 ? -4.267 21.622 15.021 1.00 75.19 130 GLU A O 1
ATOM 1063 N N . LYS A 1 131 ? -4.902 23.778 15.078 1.00 71.69 131 LYS A N 1
ATOM 1064 C CA . LYS A 1 131 ? -4.641 24.041 13.653 1.00 71.69 131 LYS A CA 1
ATOM 1065 C C . LYS A 1 131 ? -3.184 23.771 13.282 1.00 71.69 131 LYS A C 1
ATOM 1067 O O . LYS A 1 131 ? -2.931 23.202 12.221 1.00 71.69 131 LYS A O 1
ATOM 1072 N N . ALA A 1 132 ? -2.232 24.089 14.158 1.00 69.19 132 ALA A N 1
ATOM 1073 C CA . ALA A 1 132 ? -0.820 23.778 13.935 1.00 69.19 132 ALA A CA 1
ATOM 1074 C C . ALA A 1 132 ? -0.571 22.263 13.784 1.00 69.19 132 ALA A C 1
ATOM 1076 O O . ALA A 1 132 ? 0.158 21.837 12.889 1.00 69.19 132 ALA A O 1
ATOM 1077 N N . ARG A 1 133 ? -1.242 21.427 14.588 1.00 61.53 133 ARG A N 1
ATOM 1078 C CA . ARG A 1 133 ? -1.092 19.958 14.542 1.00 61.53 133 ARG A CA 1
ATOM 1079 C C . ARG A 1 133 ? -1.759 19.333 13.317 1.00 61.53 133 ARG A C 1
ATOM 1081 O O . ARG A 1 133 ? -1.273 18.333 12.794 1.00 61.53 133 ARG A O 1
ATOM 1088 N N . THR A 1 134 ? -2.855 19.920 12.840 1.00 58.88 134 THR A N 1
ATOM 1089 C CA . THR A 1 134 ? -3.581 19.418 11.658 1.00 58.88 134 THR A CA 1
ATOM 1090 C C . THR A 1 134 ? -2.907 19.776 10.327 1.00 58.88 134 THR A C 1
ATOM 1092 O O . THR A 1 134 ? -2.999 18.984 9.391 1.00 58.88 134 THR A O 1
ATOM 1095 N N . ARG A 1 135 ? -2.157 20.889 10.242 1.00 58.03 135 ARG A N 1
ATOM 1096 C CA . ARG A 1 135 ? -1.343 21.238 9.054 1.00 58.03 135 ARG A CA 1
ATOM 1097 C C . ARG A 1 135 ? -0.179 20.266 8.833 1.00 58.03 135 ARG A C 1
ATOM 1099 O O . ARG A 1 135 ? 0.030 19.807 7.715 1.00 58.03 135 ARG A O 1
ATOM 1106 N N . PHE A 1 136 ? 0.486 19.842 9.911 1.00 52.31 136 PHE A N 1
ATOM 1107 C CA . PHE A 1 136 ? 1.575 18.859 9.849 1.00 52.31 136 PHE A CA 1
ATOM 1108 C C . PHE A 1 136 ? 1.159 17.524 9.212 1.00 52.31 136 PHE A C 1
ATOM 1110 O O . PHE A 1 136 ? 1.958 16.912 8.513 1.00 52.31 136 PHE A O 1
ATOM 1117 N N . ALA A 1 137 ? -0.085 17.069 9.392 1.00 48.03 137 ALA A N 1
ATOM 1118 C CA . ALA A 1 137 ? -0.556 15.823 8.782 1.00 48.03 137 ALA A CA 1
ATOM 1119 C C . ALA A 1 137 ? -0.713 15.911 7.250 1.00 48.03 137 ALA A C 1
ATOM 1121 O O . ALA A 1 137 ? -0.654 14.879 6.582 1.00 48.03 137 ALA A O 1
ATOM 1122 N N . ALA A 1 138 ? -0.901 17.113 6.696 1.00 48.50 138 ALA A N 1
ATOM 1123 C CA . ALA A 1 138 ? -0.957 17.335 5.252 1.00 48.50 138 ALA A CA 1
ATOM 1124 C C . ALA A 1 138 ? 0.452 17.455 4.639 1.00 48.50 138 ALA A C 1
ATOM 1126 O O . ALA A 1 138 ? 0.702 16.872 3.585 1.00 48.50 138 ALA A O 1
ATOM 1127 N N . ASP A 1 139 ? 1.384 18.112 5.338 1.00 44.25 139 ASP A N 1
ATOM 1128 C CA . ASP A 1 139 ? 2.739 18.386 4.831 1.00 44.25 139 ASP A CA 1
ATOM 1129 C C . ASP A 1 139 ? 3.729 17.219 5.051 1.00 44.25 139 ASP A C 1
ATOM 1131 O O . ASP A 1 139 ? 4.584 16.952 4.204 1.00 44.25 139 ASP A O 1
ATOM 1135 N N . ILE A 1 140 ? 3.582 16.432 6.129 1.00 47.84 140 ILE A N 1
ATOM 1136 C CA . ILE A 1 140 ? 4.389 15.215 6.387 1.00 47.84 140 ILE A CA 1
ATOM 1137 C C . ILE A 1 140 ? 4.215 14.170 5.272 1.00 47.84 140 ILE A C 1
ATOM 1139 O O . ILE A 1 1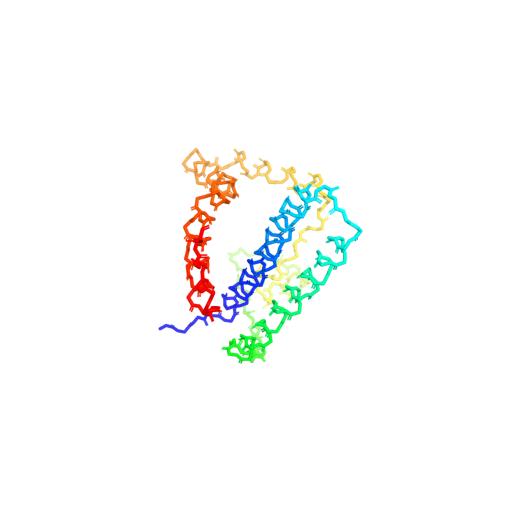40 ? 5.152 13.429 4.973 1.00 47.84 140 ILE A O 1
ATOM 1143 N N . VAL A 1 141 ? 3.050 14.133 4.614 1.00 50.66 141 VAL A N 1
ATOM 1144 C CA . VAL A 1 141 ? 2.795 13.247 3.463 1.00 50.66 141 VAL A CA 1
ATOM 1145 C C . VAL A 1 141 ? 3.640 13.643 2.245 1.00 50.66 141 VAL A C 1
ATOM 1147 O O . VAL A 1 141 ? 3.957 12.780 1.429 1.00 50.66 141 VAL A O 1
ATOM 1150 N N . GLN A 1 142 ? 4.046 14.910 2.126 1.00 44.12 142 GLN A N 1
ATOM 1151 C CA . GLN A 1 142 ? 4.859 15.388 1.005 1.00 44.12 142 GLN A CA 1
ATOM 1152 C C . GLN A 1 142 ? 6.371 15.300 1.267 1.00 44.12 142 GLN A C 1
ATOM 1154 O O . GLN A 1 142 ? 7.119 14.995 0.343 1.00 44.12 142 GLN A O 1
ATOM 1159 N N . ILE A 1 143 ? 6.838 15.515 2.503 1.00 47.62 143 ILE A N 1
ATOM 1160 C CA . ILE A 1 143 ? 8.280 15.669 2.797 1.00 47.62 143 ILE A CA 1
ATOM 1161 C C . ILE A 1 143 ? 8.992 14.332 3.090 1.00 47.62 143 ILE A C 1
ATOM 1163 O O . ILE A 1 143 ? 10.136 14.141 2.677 1.00 47.62 143 ILE A O 1
ATOM 1167 N N . HIS A 1 144 ? 8.327 13.351 3.717 1.00 42.47 144 HIS A N 1
ATOM 1168 C CA . HIS A 1 144 ? 8.932 12.024 3.948 1.00 42.47 144 HIS A CA 1
ATOM 1169 C C . HIS A 1 144 ? 9.141 11.204 2.664 1.00 42.47 144 HIS A C 1
ATOM 1171 O O . 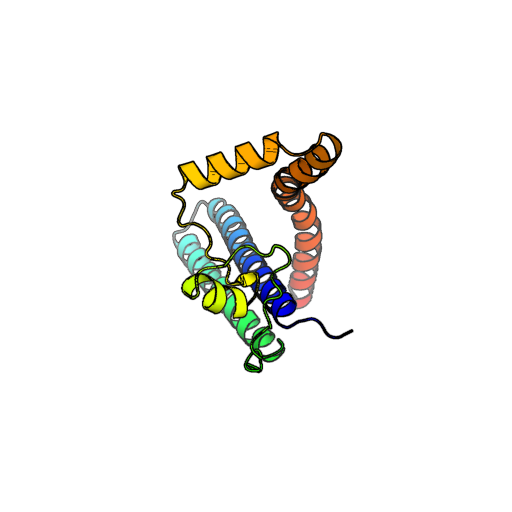HIS A 1 144 ? 9.884 10.227 2.676 1.00 42.47 144 HIS A O 1
ATOM 1177 N N . ALA A 1 145 ? 8.540 11.618 1.546 1.00 49.12 145 ALA A N 1
ATOM 1178 C CA . ALA A 1 145 ? 8.708 10.968 0.253 1.00 49.12 145 ALA A CA 1
ATOM 1179 C C . ALA A 1 145 ? 10.065 11.253 -0.416 1.00 49.12 145 ALA A C 1
ATOM 1181 O O . ALA A 1 145 ? 10.356 10.623 -1.423 1.00 49.12 145 ALA A O 1
ATOM 1182 N N . PHE A 1 146 ? 10.883 12.188 0.087 1.00 43.91 146 PHE A N 1
ATOM 1183 C CA . PHE A 1 146 ? 12.084 12.628 -0.636 1.00 43.91 146 PHE A CA 1
ATOM 1184 C C . PHE A 1 146 ? 13.407 12.185 0.012 1.00 43.91 146 PHE A C 1
ATOM 1186 O O . PHE A 1 146 ? 14.289 11.690 -0.681 1.00 43.91 146 PHE A O 1
ATOM 1193 N N . ASN A 1 147 ? 13.540 12.271 1.341 1.00 41.81 147 ASN A N 1
ATOM 1194 C CA . ASN A 1 147 ? 14.844 12.086 2.003 1.00 41.81 147 ASN A CA 1
ATOM 1195 C C . ASN A 1 147 ? 15.174 10.636 2.412 1.00 41.81 147 ASN A C 1
ATOM 1197 O O . ASN A 1 147 ? 16.344 10.306 2.590 1.00 41.81 147 ASN A O 1
ATOM 1201 N N . ASP A 1 148 ? 14.183 9.744 2.522 1.00 46.59 148 ASP A N 1
ATOM 1202 C CA . ASP A 1 148 ? 14.428 8.329 2.873 1.00 46.59 148 ASP A CA 1
ATOM 1203 C C . ASP A 1 148 ? 14.889 7.485 1.661 1.00 46.59 148 ASP A C 1
ATOM 1205 O O . ASP A 1 148 ? 15.460 6.401 1.807 1.00 46.59 148 ASP A O 1
ATOM 1209 N N . ILE A 1 149 ? 14.696 8.005 0.443 1.00 53.91 149 ILE A N 1
ATOM 1210 C CA . ILE A 1 149 ? 14.982 7.312 -0.821 1.00 53.91 149 ILE A CA 1
ATOM 1211 C C . ILE A 1 149 ? 16.486 7.253 -1.108 1.00 53.91 149 ILE A C 1
ATOM 1213 O O . ILE A 1 149 ? 16.997 6.199 -1.493 1.00 53.91 149 ILE A O 1
ATOM 1217 N N . GLU A 1 150 ? 17.220 8.346 -0.887 1.00 50.94 150 GLU A N 1
ATOM 1218 C CA . GLU A 1 150 ? 18.665 8.388 -1.159 1.00 50.94 150 GLU A CA 1
ATOM 1219 C C . GLU A 1 150 ? 19.466 7.504 -0.193 1.00 50.94 150 GLU A C 1
ATOM 1221 O O . GLU A 1 150 ? 20.390 6.793 -0.603 1.00 50.94 150 GLU A O 1
ATOM 1226 N N . SER A 1 151 ? 19.071 7.479 1.083 1.00 53.12 151 SER A N 1
ATOM 1227 C CA . SER A 1 151 ? 19.750 6.686 2.112 1.00 53.12 151 SER A CA 1
ATOM 1228 C C . SER A 1 151 ? 19.556 5.179 1.896 1.00 53.12 151 SER A C 1
ATOM 1230 O O . SER A 1 151 ? 20.516 4.404 1.963 1.00 53.12 151 SER A O 1
ATOM 1232 N N . GLN A 1 152 ? 18.340 4.741 1.543 1.00 52.78 152 GLN A N 1
ATOM 1233 C CA . GLN A 1 152 ? 18.067 3.314 1.345 1.00 52.78 152 GLN A CA 1
ATOM 1234 C C . GLN A 1 152 ? 18.541 2.778 -0.012 1.00 52.78 152 GLN A C 1
ATOM 1236 O O . GLN A 1 152 ? 19.017 1.640 -0.069 1.00 52.78 152 GLN A O 1
ATOM 1241 N N . LEU A 1 153 ? 18.524 3.582 -1.085 1.00 53.31 153 LEU A N 1
ATOM 1242 C CA . LEU A 1 153 ? 19.110 3.181 -2.373 1.00 53.31 153 LEU A CA 1
ATOM 1243 C C . LEU A 1 153 ? 20.625 2.960 -2.266 1.00 53.31 153 LEU A C 1
ATOM 1245 O O . LEU A 1 153 ? 21.133 1.979 -2.807 1.00 53.31 153 LEU A O 1
ATOM 1249 N N . SER A 1 154 ? 21.337 3.794 -1.503 1.00 59.50 154 SER A N 1
ATOM 1250 C CA . SER A 1 154 ? 22.772 3.618 -1.227 1.00 59.50 154 SER A CA 1
ATOM 1251 C C . SER A 1 154 ? 23.078 2.265 -0.567 1.00 59.50 154 SER A C 1
ATOM 1253 O O . SER A 1 154 ? 24.020 1.569 -0.956 1.00 59.50 154 SER A O 1
ATOM 1255 N N . ILE A 1 155 ? 22.250 1.844 0.393 1.00 64.31 155 ILE A N 1
ATOM 1256 C CA . ILE A 1 155 ? 22.444 0.586 1.126 1.00 64.31 155 ILE A CA 1
ATOM 1257 C C . ILE A 1 155 ? 22.086 -0.622 0.253 1.00 64.31 155 ILE A C 1
ATOM 1259 O O . ILE A 1 155 ? 22.840 -1.597 0.220 1.00 64.31 155 ILE A O 1
ATOM 1263 N N . VAL A 1 156 ? 20.973 -0.569 -0.484 1.00 59.25 156 VAL A N 1
ATOM 1264 C CA . VAL A 1 156 ? 20.529 -1.680 -1.340 1.00 59.25 156 VAL A CA 1
ATOM 1265 C C . VAL A 1 156 ? 21.481 -1.882 -2.520 1.00 59.25 156 VAL A C 1
ATOM 1267 O O . VAL A 1 156 ? 21.852 -3.022 -2.800 1.00 59.25 156 VAL A O 1
ATOM 1270 N N . VAL A 1 157 ? 21.963 -0.816 -3.165 1.00 62.19 157 VAL A N 1
ATOM 1271 C CA . VAL A 1 157 ? 22.941 -0.920 -4.264 1.00 62.19 157 VAL A CA 1
ATOM 1272 C C . VAL A 1 157 ? 24.257 -1.525 -3.772 1.00 62.19 157 VAL A C 1
ATOM 1274 O O . VAL A 1 157 ? 24.738 -2.486 -4.372 1.00 62.19 157 VAL A O 1
ATOM 1277 N N . LYS A 1 158 ? 24.794 -1.065 -2.632 1.00 64.44 158 LYS A N 1
ATOM 1278 C CA . LYS A 1 158 ? 26.022 -1.635 -2.046 1.00 64.44 158 LYS A CA 1
ATOM 1279 C C . LYS A 1 158 ? 25.870 -3.117 -1.709 1.00 64.44 158 LYS A C 1
ATOM 1281 O O . LYS A 1 158 ? 26.766 -3.910 -1.986 1.00 64.44 158 LYS A O 1
ATOM 1286 N N . LYS A 1 159 ? 24.724 -3.515 -1.154 1.00 63.81 159 LYS A N 1
ATOM 1287 C CA . LYS A 1 159 ? 24.477 -4.906 -0.749 1.00 63.81 159 LYS A CA 1
ATOM 1288 C C . LYS A 1 159 ? 24.246 -5.832 -1.944 1.00 63.81 159 LYS A C 1
ATOM 1290 O O . LYS A 1 159 ? 24.669 -6.983 -1.912 1.00 63.81 159 LYS A O 1
ATOM 1295 N N . THR A 1 160 ? 23.629 -5.322 -3.009 1.00 53.75 160 THR A N 1
ATOM 1296 C CA . THR A 1 160 ? 23.376 -6.086 -4.239 1.00 53.75 160 THR A CA 1
ATOM 1297 C C . THR A 1 160 ? 24.654 -6.233 -5.071 1.00 53.75 160 THR A C 1
ATOM 1299 O O . THR A 1 160 ? 24.902 -7.304 -5.618 1.00 53.75 160 THR A O 1
ATOM 1302 N N . MET A 1 161 ? 25.522 -5.214 -5.093 1.00 54.41 161 MET A N 1
ATOM 1303 C CA . MET A 1 161 ? 26.853 -5.318 -5.705 1.00 54.41 161 MET A CA 1
ATOM 1304 C C . MET A 1 161 ? 27.734 -6.350 -4.992 1.00 54.41 161 MET A C 1
ATOM 1306 O O . MET A 1 161 ? 28.328 -7.191 -5.662 1.00 54.41 161 MET A O 1
ATOM 1310 N N . LEU A 1 162 ? 27.736 -6.366 -3.653 1.00 57.47 162 LEU A N 1
ATOM 1311 C CA . LEU A 1 162 ? 28.495 -7.346 -2.864 1.00 57.47 162 LEU A CA 1
ATOM 1312 C C . LEU A 1 162 ? 28.002 -8.790 -3.044 1.00 57.47 162 LEU A C 1
ATOM 1314 O O . LEU A 1 162 ? 28.812 -9.709 -3.064 1.00 57.47 162 LEU A O 1
ATOM 1318 N N . LEU A 1 163 ? 26.691 -9.001 -3.198 1.00 51.97 163 LEU A N 1
ATOM 1319 C CA . LEU A 1 163 ? 26.119 -10.340 -3.385 1.00 51.97 163 LEU A CA 1
ATOM 1320 C C . LEU A 1 163 ? 26.266 -10.878 -4.816 1.00 51.97 163 LEU A C 1
ATOM 1322 O O . LEU A 1 163 ? 26.169 -12.085 -5.012 1.00 51.97 163 LEU A O 1
ATOM 1326 N N . SER A 1 164 ? 26.495 -10.015 -5.810 1.00 48.84 164 SER A N 1
ATOM 1327 C CA . SER A 1 164 ? 26.588 -10.441 -7.213 1.00 48.84 164 SER A CA 1
ATOM 1328 C C . SER A 1 164 ? 27.982 -10.896 -7.657 1.00 48.84 164 SER A C 1
ATOM 1330 O O . SER A 1 164 ? 28.104 -11.409 -8.764 1.00 48.84 164 SER A O 1
ATOM 1332 N N . GLY A 1 165 ? 29.035 -10.708 -6.850 1.00 45.06 165 GLY A N 1
ATOM 1333 C CA . GLY A 1 165 ? 30.397 -11.115 -7.228 1.00 45.06 165 GLY A CA 1
ATOM 1334 C C . GLY A 1 165 ? 30.918 -10.489 -8.534 1.00 45.06 165 GLY A C 1
ATOM 1335 O O . GLY A 1 165 ? 31.904 -10.970 -9.086 1.00 45.06 165 GLY A O 1
ATOM 1336 N N . TYR A 1 166 ? 30.276 -9.434 -9.050 1.00 44.88 166 TYR A N 1
ATOM 1337 C CA . TYR A 1 166 ? 30.713 -8.756 -10.267 1.00 44.88 166 TYR A CA 1
ATOM 1338 C C . TYR A 1 166 ? 31.864 -7.800 -9.950 1.00 44.88 166 TYR A C 1
ATOM 1340 O O . TYR A 1 166 ? 31.675 -6.636 -9.596 1.00 44.88 166 TYR A O 1
ATOM 1348 N N . VAL A 1 167 ? 33.078 -8.319 -10.109 1.00 42.56 167 VAL A N 1
ATOM 1349 C CA . VAL A 1 167 ? 34.286 -7.533 -10.347 1.00 42.56 167 VAL A CA 1
ATOM 1350 C C . VAL A 1 167 ? 34.083 -6.770 -11.660 1.00 42.56 167 VAL A C 1
ATOM 1352 O O . VAL A 1 167 ? 34.233 -7.332 -12.741 1.00 42.56 167 VAL A O 1
ATOM 1355 N N . PHE A 1 168 ? 33.730 -5.484 -11.593 1.00 44.06 168 PHE A N 1
ATOM 1356 C CA . PHE A 1 168 ? 34.022 -4.568 -12.697 1.00 44.06 168 PHE A CA 1
ATOM 1357 C C . PHE A 1 168 ? 35.537 -4.344 -12.691 1.00 44.06 168 PHE A C 1
ATOM 1359 O O . PHE A 1 168 ? 36.044 -3.442 -12.027 1.00 44.06 168 PHE A O 1
ATOM 1366 N N . SER A 1 169 ? 36.272 -5.213 -13.388 1.00 38.25 169 SER A N 1
ATOM 1367 C CA . SER A 1 169 ? 37.626 -4.894 -13.825 1.00 38.25 169 SER A CA 1
ATOM 1368 C C . SER A 1 169 ? 37.470 -3.860 -14.935 1.00 38.25 169 SER A C 1
ATOM 1370 O O . SER A 1 169 ? 37.024 -4.174 -16.036 1.00 38.25 169 SER A O 1
ATOM 1372 N N . VAL A 1 170 ? 37.709 -2.600 -14.581 1.00 43.75 170 VAL A N 1
ATOM 1373 C CA . VAL A 1 170 ? 37.859 -1.510 -15.541 1.00 43.75 170 VAL A CA 1
ATOM 1374 C C . VAL A 1 170 ? 39.229 -1.713 -16.183 1.00 43.75 170 VAL A C 1
ATOM 1376 O O . VAL A 1 170 ? 40.244 -1.549 -15.506 1.00 43.75 170 VAL A O 1
ATOM 1379 N N . ALA A 1 171 ? 39.230 -2.157 -17.437 1.00 46.91 171 ALA A N 1
ATOM 1380 C CA . ALA A 1 171 ? 40.370 -2.054 -18.342 1.00 46.91 171 ALA A CA 1
ATOM 1381 C C . ALA A 1 171 ? 40.231 -0.769 -19.163 1.00 46.91 171 ALA A C 1
ATOM 1383 O O . ALA A 1 171 ? 39.072 -0.430 -19.507 1.00 46.91 171 ALA A O 1
#

pLDDT: mean 74.02, std 15.32, range [38.25, 96.44]

Sequence (171 aa):
MQPTVGHTRRVCRIIRSELLWQVRCFKDHLRIACSRKKEGQDWHRSYREWCKTSDATAEGLWRVVMPHLPKRKKTPQKEGQVLNLSNTQVPQAYTQLLAFGPKHCIEPVLNRAEKLATARTVSRQATDDEKARTRFAADIVQIHAFNDIESQLSIVVKKTMLLSGYVFSVA

Radius of gyration: 25.19 Å; chains: 1; bounding box: 74×44×61 Å

Foldseek 3Di:
DDDDPVVLVVVLVVVLVVLVVVLVVVLVVLVVVLVVVPDDPCSVVVSVVVNVVSVVVSVVVNVVVVVVRDDDPPDPDPFADDDDPDPDDDPPVVRVQCRVPPVSPPPPPDDPVRVVVVVVVVLVPDDPVVVVVVVCVVVVVPPVVPPVVVVVVVVVVVVVVVVVPDDPPDD

Organism: Rhipicephalus sanguineus (NCBI:txid34632)